Protein AF-A0A0F0GN56-F1 (afdb_monomer_lite)

Radius of gyration: 24.16 Å; chains: 1; bounding box: 67×33×78 Å

Sequence (177 aa):
MPFDPATIITSAVVGGFAGLVFATWKTGREETAKRRMLAQDRVQEAVGEMLADVIAYQAGLGGGRDHETGYFILNYQWASAVVIAARGLGPVRQHLVNIRLRYLVGELAYSVASAKPAT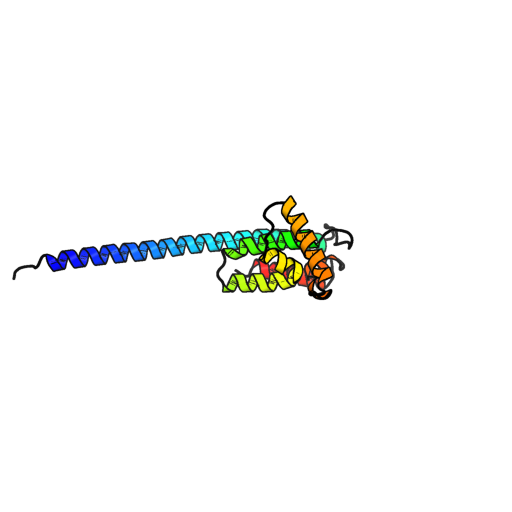SGQETMGTAIAAMFQANREGTFTPRQLTGLLDIALKDEPKSKSVKKLRRQLRRLSKSW

Structure (mmCIF, N/CA/C/O backbone):
data_AF-A0A0F0GN56-F1
#
_entry.id   AF-A0A0F0GN56-F1
#
loop_
_atom_site.group_PDB
_atom_site.id
_atom_site.type_symbol
_atom_site.label_atom_id
_atom_site.label_alt_id
_atom_site.label_comp_id
_atom_site.label_asym_id
_atom_site.label_entity_id
_atom_site.label_seq_id
_atom_site.pdbx_PDB_ins_code
_atom_site.Cartn_x
_atom_site.Cartn_y
_atom_site.Cartn_z
_atom_site.occupancy
_atom_site.B_iso_or_equiv
_atom_site.auth_seq_id
_atom_site.auth_comp_id
_atom_site.auth_asym_id
_atom_site.auth_atom_id
_atom_site.pdbx_PDB_model_num
ATOM 1 N N . MET A 1 1 ? -47.476 -6.880 56.839 1.00 48.03 1 MET A N 1
ATOM 2 C CA . MET A 1 1 ? -46.157 -6.576 56.247 1.00 48.03 1 MET A CA 1
ATOM 3 C C . MET A 1 1 ? -46.344 -5.376 55.333 1.00 48.03 1 MET A C 1
ATOM 5 O O . MET A 1 1 ? -47.093 -5.517 54.373 1.00 48.03 1 MET A O 1
ATOM 9 N N . PRO A 1 2 ? -45.816 -4.188 55.666 1.00 44.84 2 PRO A N 1
ATOM 10 C CA . PRO A 1 2 ? -45.936 -3.027 54.796 1.00 44.84 2 PRO A CA 1
ATOM 11 C C . PRO A 1 2 ? -44.902 -3.154 53.672 1.00 44.84 2 PRO A C 1
ATOM 13 O O . PRO A 1 2 ? -43.725 -3.392 53.931 1.00 44.84 2 PRO A O 1
ATOM 16 N N . PHE A 1 3 ? -45.360 -3.067 52.425 1.00 49.62 3 PHE A N 1
ATOM 17 C CA . PHE A 1 3 ? -44.490 -3.041 51.254 1.00 49.62 3 PHE A CA 1
ATOM 18 C C . PHE A 1 3 ? -43.882 -1.647 51.132 1.00 49.62 3 PHE A C 1
ATOM 20 O O . P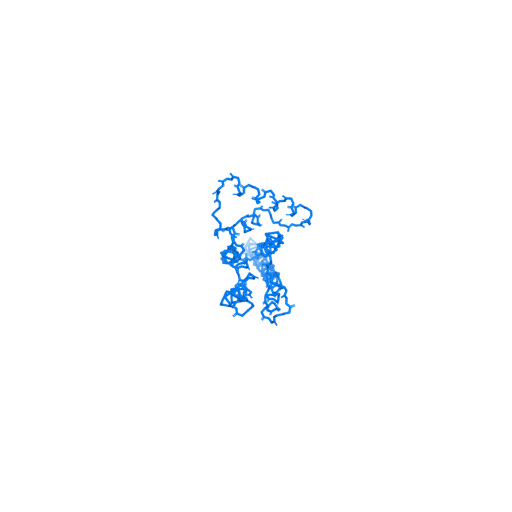HE A 1 3 ? -44.612 -0.666 51.001 1.00 49.62 3 PHE A O 1
ATOM 27 N N . ASP A 1 4 ? -42.556 -1.575 51.214 1.00 41.16 4 ASP A N 1
ATOM 28 C CA . ASP A 1 4 ? -41.792 -0.336 51.129 1.00 41.16 4 ASP A CA 1
ATOM 29 C C . ASP A 1 4 ? -41.661 0.099 49.649 1.00 41.16 4 ASP A C 1
ATOM 31 O O . ASP A 1 4 ? -41.016 -0.593 48.851 1.00 41.16 4 ASP A O 1
ATOM 35 N N . PRO A 1 5 ? -42.291 1.213 49.224 1.00 46.00 5 PRO A N 1
ATOM 36 C CA . PRO A 1 5 ? -42.273 1.672 47.833 1.00 46.00 5 PRO A CA 1
ATOM 37 C C . PRO A 1 5 ? -40.874 2.091 47.352 1.00 46.00 5 PRO A C 1
ATOM 39 O O . PRO A 1 5 ? -40.638 2.169 46.143 1.00 46.00 5 PRO A O 1
ATOM 42 N N . ALA A 1 6 ? -39.922 2.301 48.268 1.00 43.97 6 ALA A N 1
ATOM 43 C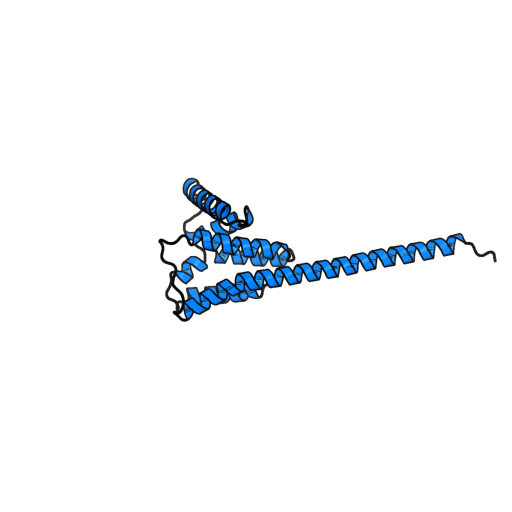 CA . ALA A 1 6 ? -38.544 2.646 47.934 1.00 43.97 6 ALA A CA 1
ATOM 44 C C . ALA A 1 6 ? -37.828 1.543 47.131 1.00 43.97 6 ALA A C 1
ATOM 46 O O . ALA A 1 6 ? -37.025 1.856 46.249 1.00 43.97 6 ALA A O 1
ATOM 47 N N . THR A 1 7 ? -38.145 0.264 47.373 1.00 45.22 7 THR A N 1
ATOM 48 C CA . THR A 1 7 ? -37.463 -0.890 46.752 1.00 45.22 7 THR A CA 1
ATOM 49 C C . THR A 1 7 ? -37.915 -1.155 45.307 1.00 45.22 7 THR A C 1
ATOM 51 O O . THR A 1 7 ? -37.155 -1.684 44.490 1.00 45.22 7 THR A O 1
ATOM 54 N N . ILE A 1 8 ? -39.140 -0.750 44.957 1.00 42.44 8 ILE A N 1
ATOM 55 C CA . ILE A 1 8 ? -39.712 -0.917 43.607 1.00 42.44 8 ILE A CA 1
ATOM 56 C C . ILE A 1 8 ? -39.165 0.156 42.651 1.00 42.44 8 ILE A C 1
ATOM 58 O O . ILE A 1 8 ? -38.883 -0.117 41.485 1.00 42.44 8 ILE A O 1
ATOM 62 N N . ILE A 1 9 ? -38.929 1.372 43.153 1.00 42.19 9 ILE A N 1
ATOM 63 C CA . ILE A 1 9 ? -38.371 2.471 42.351 1.00 42.19 9 ILE A CA 1
ATOM 64 C C . ILE A 1 9 ? -36.880 2.231 42.059 1.00 42.19 9 ILE A C 1
ATOM 66 O O . ILE A 1 9 ? -36.424 2.476 40.942 1.00 42.19 9 ILE A O 1
ATOM 70 N N . THR A 1 10 ? -36.116 1.677 43.009 1.00 41.16 10 THR A N 1
ATOM 71 C CA . THR A 1 10 ? -34.687 1.376 42.791 1.00 41.16 10 THR A CA 1
ATOM 72 C C . THR A 1 10 ? -34.471 0.284 41.741 1.00 41.16 10 THR A C 1
ATOM 74 O O . THR A 1 10 ? -33.545 0.380 40.939 1.00 41.16 10 THR A O 1
ATOM 77 N N . SER A 1 11 ? -35.335 -0.731 41.689 1.00 41.53 11 SER A N 1
ATOM 78 C CA . SER A 1 11 ? -35.204 -1.847 40.742 1.00 41.53 11 SER A CA 1
ATOM 79 C C . SER A 1 11 ? -35.581 -1.466 39.300 1.00 41.53 11 SER A C 1
ATOM 81 O O . SER A 1 11 ? -34.910 -1.900 38.361 1.00 41.53 11 SER A O 1
ATOM 83 N N . ALA A 1 12 ? -36.565 -0.581 39.100 1.00 44.34 12 ALA A N 1
ATOM 84 C CA . ALA A 1 12 ? -36.936 -0.079 37.771 1.00 44.34 12 ALA A CA 1
ATOM 85 C C . ALA A 1 12 ? -35.882 0.873 37.166 1.00 44.34 12 ALA A C 1
ATOM 87 O O . ALA A 1 12 ? -35.590 0.805 35.970 1.00 44.34 12 ALA A O 1
ATOM 88 N N . VAL A 1 13 ? -35.259 1.722 37.992 1.00 40.22 13 VAL A N 1
ATOM 89 C CA . VAL A 1 13 ? -34.209 2.654 37.545 1.00 40.22 13 VAL A CA 1
ATOM 90 C C . VAL A 1 13 ? -32.933 1.895 37.163 1.00 40.22 13 VAL A C 1
ATOM 92 O O . VAL A 1 13 ? -32.361 2.144 36.103 1.00 40.22 13 VAL A O 1
ATOM 95 N N . VAL A 1 14 ? -32.519 0.903 37.956 1.00 43.38 14 VAL A N 1
ATOM 96 C CA . VAL A 1 14 ? -31.314 0.104 37.664 1.00 43.38 14 VAL A CA 1
ATOM 97 C C . VAL A 1 14 ? -31.485 -0.744 36.392 1.00 43.38 14 VAL A C 1
ATOM 99 O O . VAL A 1 14 ? -30.553 -0.833 35.590 1.00 43.38 14 VAL A O 1
ATOM 102 N N . GLY A 1 15 ? -32.680 -1.292 36.140 1.00 39.59 15 GLY A N 1
ATOM 103 C CA . GLY A 1 15 ? -32.987 -2.024 34.904 1.00 39.59 15 GLY A CA 1
ATOM 104 C C . GLY A 1 15 ? -32.997 -1.144 33.645 1.00 39.59 15 GLY A C 1
ATOM 105 O O . GLY A 1 15 ? -32.456 -1.541 32.611 1.00 39.59 15 GLY A O 1
ATOM 106 N N . GLY A 1 16 ? -33.546 0.074 33.735 1.00 42.47 16 GLY A N 1
ATOM 107 C CA . GLY A 1 16 ? -33.588 1.035 32.625 1.00 42.47 16 GLY A CA 1
ATOM 108 C C . GLY A 1 16 ? -32.210 1.580 32.234 1.00 42.47 16 GLY A C 1
ATOM 109 O O . GLY A 1 16 ? -31.896 1.675 31.046 1.00 42.47 16 GLY A O 1
ATOM 110 N N . PHE A 1 17 ? -31.348 1.861 33.218 1.00 43.06 17 PHE A N 1
ATOM 111 C CA . PHE A 1 17 ? -29.973 2.306 32.968 1.00 43.06 17 PHE A CA 1
ATOM 112 C C . PHE A 1 17 ? -29.079 1.184 32.432 1.00 43.06 17 PHE A C 1
ATOM 114 O O . PHE A 1 17 ? -28.326 1.416 31.487 1.00 43.06 17 PHE A O 1
ATOM 121 N N . ALA A 1 18 ? -29.191 -0.043 32.952 1.00 46.19 18 ALA A N 1
ATOM 122 C CA . ALA A 1 18 ? -28.463 -1.184 32.396 1.00 46.19 18 ALA A CA 1
ATOM 123 C C . ALA A 1 18 ? -28.876 -1.453 30.937 1.00 46.19 18 ALA A C 1
ATOM 125 O O . ALA A 1 18 ? -28.012 -1.624 30.078 1.00 46.19 18 ALA A O 1
ATOM 126 N N . GLY A 1 19 ? -30.177 -1.407 30.629 1.00 41.09 19 GLY A N 1
ATOM 127 C CA . GLY A 1 19 ? -30.693 -1.557 29.266 1.00 41.09 19 GLY A CA 1
ATOM 128 C C . GLY A 1 19 ? -30.174 -0.487 28.300 1.00 41.09 19 GLY A C 1
ATOM 129 O O . GLY A 1 19 ? -29.734 -0.821 27.200 1.00 41.09 19 GLY A O 1
ATOM 130 N N . LEU A 1 20 ? -30.142 0.781 28.723 1.00 47.19 20 LEU A N 1
ATOM 131 C CA . LEU A 1 20 ? -29.585 1.888 27.937 1.00 47.19 20 LEU A CA 1
ATOM 132 C C . LEU A 1 20 ? -28.078 1.751 27.710 1.00 47.19 20 LEU A C 1
ATOM 134 O O . LEU A 1 20 ? -27.622 1.989 26.593 1.00 47.19 20 LEU A O 1
ATOM 138 N N . VAL A 1 21 ? -27.315 1.326 28.721 1.00 52.88 21 VAL A N 1
ATOM 139 C CA . VAL A 1 21 ? -25.865 1.093 28.617 1.00 52.88 21 VAL A CA 1
ATOM 140 C C . VAL A 1 21 ? -25.562 -0.090 27.696 1.00 52.88 21 VAL A C 1
ATOM 142 O O . VAL A 1 21 ? -24.702 0.018 26.826 1.00 52.88 21 VAL A O 1
ATOM 145 N N . PHE A 1 22 ? -26.293 -1.202 27.802 1.00 51.94 22 PHE A N 1
ATOM 146 C CA . PHE A 1 22 ? -26.128 -2.335 26.887 1.00 51.94 22 PHE A CA 1
ATOM 147 C C . PHE A 1 22 ? -26.560 -1.997 25.457 1.00 51.94 22 PHE A C 1
ATOM 149 O O . PHE A 1 22 ? -25.888 -2.410 24.510 1.00 51.94 22 PHE A O 1
ATOM 156 N N . ALA A 1 23 ? -27.634 -1.222 25.281 1.00 48.59 23 ALA A N 1
ATOM 157 C CA . ALA A 1 23 ? -28.084 -0.764 23.972 1.00 48.59 23 ALA A CA 1
ATOM 158 C C . ALA A 1 23 ? -27.070 0.189 23.326 1.00 48.59 23 ALA A C 1
ATOM 160 O O . ALA A 1 23 ? -26.693 -0.047 22.184 1.00 48.59 23 ALA A O 1
ATOM 161 N N . THR A 1 24 ? -26.556 1.186 24.059 1.00 52.50 24 THR A N 1
ATOM 162 C CA . THR A 1 24 ? -25.496 2.096 23.574 1.00 52.50 24 THR A CA 1
ATOM 163 C C . THR A 1 24 ? -24.171 1.382 23.326 1.00 52.50 24 THR A C 1
ATOM 165 O O . THR A 1 24 ? -23.459 1.702 22.376 1.00 52.50 24 THR A O 1
ATOM 168 N N . TRP A 1 25 ? -23.838 0.367 24.123 1.00 53.69 25 TRP A N 1
ATOM 169 C CA . TRP A 1 25 ? -22.645 -0.447 23.896 1.00 53.69 25 TRP A CA 1
ATOM 170 C C . TRP A 1 25 ? -22.782 -1.344 22.660 1.00 53.69 25 TRP A C 1
ATOM 172 O O . TRP A 1 25 ? -21.824 -1.513 21.901 1.00 53.69 25 TRP A O 1
ATOM 182 N N . LYS A 1 26 ? -23.979 -1.891 22.417 1.00 53.81 26 LYS A N 1
ATOM 183 C CA . LYS A 1 26 ? -24.278 -2.708 21.238 1.00 53.81 26 LYS A CA 1
ATOM 184 C C . LYS A 1 26 ? -24.353 -1.862 19.964 1.00 53.81 26 LYS A C 1
ATOM 186 O O . LYS A 1 26 ? -23.712 -2.231 18.983 1.00 53.81 26 LYS A O 1
ATOM 191 N N . THR A 1 27 ? -25.021 -0.708 19.984 1.00 56.91 27 THR A N 1
ATOM 192 C CA . THR A 1 27 ? -25.044 0.224 18.842 1.00 56.91 27 THR A CA 1
ATOM 193 C C . THR A 1 27 ? -23.661 0.807 18.570 1.00 56.91 27 THR A C 1
ATOM 195 O O . THR A 1 27 ? -23.231 0.833 17.420 1.00 56.91 27 THR A O 1
ATOM 198 N N . GLY A 1 28 ? -22.890 1.146 19.609 1.00 56.91 28 GLY A N 1
ATOM 199 C CA . GLY A 1 28 ? -21.495 1.567 19.466 1.00 56.91 28 GLY A CA 1
ATOM 200 C C . GLY A 1 28 ? -20.609 0.486 18.837 1.00 56.91 28 GLY A C 1
ATOM 201 O O . GLY A 1 28 ? -19.769 0.784 17.985 1.00 56.91 28 GLY A O 1
ATOM 202 N N . ARG A 1 29 ? -20.817 -0.791 19.184 1.00 59.91 29 ARG A N 1
ATOM 203 C CA . ARG A 1 29 ? -20.122 -1.927 18.551 1.00 59.91 29 ARG A CA 1
ATOM 204 C C . ARG A 1 29 ? -20.540 -2.144 17.101 1.00 59.91 29 ARG A C 1
ATOM 206 O O . ARG A 1 29 ? -19.667 -2.399 16.274 1.00 59.91 29 ARG A O 1
ATOM 213 N N . GLU A 1 30 ? -21.822 -2.018 16.781 1.00 65.06 30 GLU A N 1
ATOM 214 C CA . GLU A 1 30 ? -22.331 -2.152 15.413 1.00 65.06 30 GLU A CA 1
ATOM 215 C C . GLU A 1 30 ? -21.850 -1.014 14.508 1.00 65.06 30 GLU A C 1
ATOM 217 O O . GLU A 1 30 ? -21.394 -1.266 13.394 1.00 65.06 30 GLU A O 1
ATOM 222 N N . GLU A 1 31 ? -21.854 0.229 14.986 1.00 67.56 31 GLU A N 1
ATOM 223 C CA . GLU A 1 31 ? -21.289 1.360 14.248 1.00 67.56 31 GLU A CA 1
ATOM 224 C C . GLU A 1 31 ? -19.780 1.220 14.057 1.00 67.56 31 GLU A C 1
ATOM 22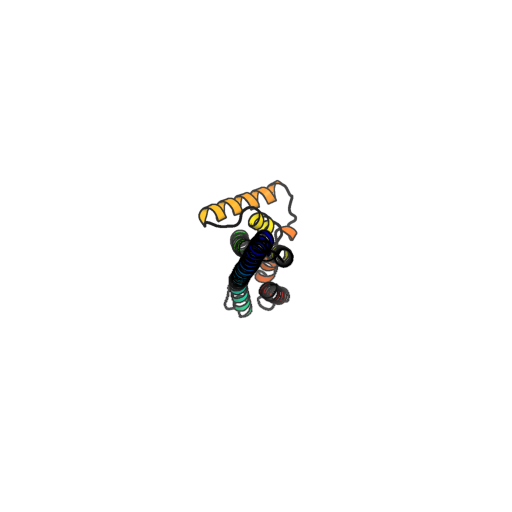6 O O . GLU A 1 31 ? -19.263 1.473 12.969 1.00 67.56 31 GLU A O 1
ATOM 231 N N . THR A 1 32 ? -19.061 0.763 15.084 1.00 67.62 32 THR A N 1
ATOM 232 C CA . THR A 1 32 ? -17.619 0.513 14.978 1.00 67.62 32 THR A CA 1
ATOM 233 C C . THR A 1 32 ? -17.326 -0.625 13.998 1.00 67.62 32 THR A C 1
ATOM 235 O O . THR A 1 32 ? -16.374 -0.537 13.226 1.00 67.62 32 THR A O 1
ATOM 238 N N . ALA A 1 33 ? -18.146 -1.680 13.979 1.00 74.94 33 ALA A N 1
ATOM 239 C CA . ALA A 1 33 ? -18.028 -2.775 13.022 1.00 74.94 33 ALA A CA 1
ATOM 240 C C . ALA A 1 33 ? -18.310 -2.307 11.586 1.00 74.94 33 ALA A C 1
ATOM 242 O O . ALA A 1 33 ? -17.518 -2.601 10.695 1.00 74.94 33 ALA A O 1
ATOM 243 N N . LYS A 1 34 ? -19.357 -1.498 11.373 1.00 76.25 34 LYS A N 1
ATOM 244 C CA . LYS A 1 34 ? -19.662 -0.886 10.068 1.00 76.25 34 LYS A CA 1
ATOM 245 C C . LYS A 1 34 ? -18.527 0.019 9.585 1.00 76.25 34 LYS A C 1
ATOM 247 O O . LYS A 1 34 ? -18.105 -0.092 8.440 1.00 76.25 34 LYS A O 1
ATOM 252 N N . ARG A 1 35 ? -17.970 0.865 10.460 1.00 74.75 35 ARG A N 1
ATOM 253 C CA . ARG A 1 35 ? -16.809 1.719 10.137 1.00 74.75 35 ARG A CA 1
ATOM 254 C C . ARG A 1 35 ? -15.574 0.896 9.780 1.00 74.75 35 ARG A C 1
ATOM 256 O O . ARG A 1 35 ? -14.860 1.260 8.851 1.00 74.75 35 ARG A O 1
ATOM 263 N N . ARG A 1 36 ? -15.343 -0.218 10.482 1.00 76.75 36 ARG A N 1
ATOM 264 C CA . ARG A 1 36 ? -14.257 -1.152 10.159 1.00 76.75 36 ARG A CA 1
ATOM 265 C C . ARG A 1 36 ? -14.472 -1.803 8.801 1.00 76.75 36 ARG A C 1
ATOM 267 O O . ARG A 1 36 ? -13.539 -1.793 8.018 1.00 76.75 36 ARG A O 1
ATOM 274 N N . MET A 1 37 ? -15.669 -2.305 8.503 1.00 79.69 37 MET A N 1
ATOM 275 C CA . MET A 1 37 ? -15.976 -2.891 7.192 1.00 79.69 37 MET A CA 1
ATOM 276 C C . MET A 1 37 ? -15.765 -1.884 6.059 1.00 79.69 37 MET A C 1
ATOM 278 O O . MET A 1 37 ? -15.030 -2.169 5.125 1.00 79.69 37 MET A O 1
ATOM 282 N N . LEU A 1 38 ? -16.284 -0.661 6.199 1.00 83.12 38 LEU A N 1
ATOM 283 C CA . LEU A 1 38 ? -16.067 0.404 5.212 1.00 83.12 38 LEU A CA 1
ATOM 284 C C . LEU A 1 38 ? -14.581 0.749 5.034 1.00 83.12 38 LEU A C 1
ATOM 286 O O . LEU A 1 38 ? -14.134 1.046 3.930 1.00 83.12 38 LEU A O 1
ATOM 290 N N . ALA A 1 39 ? -13.801 0.723 6.116 1.00 80.38 39 ALA A N 1
ATOM 291 C CA . ALA A 1 39 ? -12.359 0.921 6.044 1.00 80.38 39 ALA A CA 1
ATOM 292 C C . ALA A 1 39 ? -11.656 -0.238 5.324 1.00 80.38 39 ALA A C 1
ATOM 294 O O . ALA A 1 39 ? -10.752 0.005 4.531 1.00 80.38 39 ALA A O 1
ATOM 295 N N . GLN A 1 40 ? -12.078 -1.483 5.563 1.00 83.19 40 GLN A N 1
ATOM 296 C CA . GLN A 1 40 ? -11.566 -2.657 4.854 1.00 83.19 40 GLN A CA 1
ATOM 297 C C . GLN A 1 40 ? -11.855 -2.560 3.354 1.00 83.19 40 GLN A C 1
ATOM 299 O O . GLN A 1 40 ? -10.929 -2.720 2.561 1.00 83.19 40 GLN A O 1
ATOM 304 N N . ASP A 1 41 ? -13.085 -2.207 2.979 1.00 83.38 41 ASP A N 1
ATOM 305 C CA . ASP A 1 41 ? -13.497 -2.055 1.582 1.00 83.38 41 ASP A CA 1
ATOM 306 C C . ASP A 1 41 ? -12.681 -0.969 0.871 1.00 83.38 41 ASP A C 1
ATOM 308 O O . ASP A 1 41 ? -12.137 -1.212 -0.203 1.00 83.38 41 ASP A O 1
ATOM 312 N N . ARG A 1 42 ? -12.481 0.194 1.506 1.00 84.06 42 ARG A N 1
ATOM 313 C CA . ARG A 1 42 ? -11.667 1.282 0.934 1.00 84.06 42 ARG A CA 1
ATOM 314 C C . ARG A 1 42 ? -10.196 0.912 0.773 1.00 84.06 42 ARG A C 1
ATOM 316 O O . ARG A 1 42 ? -9.564 1.316 -0.200 1.00 84.06 42 ARG A O 1
ATOM 323 N N . VAL A 1 43 ? -9.622 0.153 1.713 1.00 83.19 43 VAL A N 1
ATOM 324 C CA . VAL A 1 43 ? -8.252 -0.354 1.537 1.00 83.19 43 VAL A CA 1
ATOM 325 C C . VAL A 1 43 ? -8.224 -1.398 0.415 1.00 83.19 43 VAL A C 1
ATOM 327 O O . VAL A 1 43 ? -7.274 -1.422 -0.365 1.00 83.19 43 VAL A O 1
ATOM 330 N N . GLN A 1 44 ? -9.246 -2.248 0.300 1.00 85.12 44 GLN A N 1
ATOM 331 C CA . GLN A 1 44 ? -9.347 -3.238 -0.771 1.00 85.12 44 GLN A CA 1
ATOM 332 C C . GLN A 1 44 ? -9.446 -2.595 -2.149 1.00 85.12 44 GLN A C 1
ATOM 334 O O . GLN A 1 44 ? -8.779 -3.065 -3.064 1.00 85.12 44 GLN A O 1
ATOM 339 N N . GLU A 1 45 ? -10.232 -1.536 -2.283 1.00 84.44 45 GLU A N 1
ATOM 340 C CA . GLU A 1 45 ? -10.378 -0.757 -3.508 1.00 84.44 45 GLU A CA 1
ATOM 341 C C . GLU A 1 45 ? -9.041 -0.114 -3.901 1.00 84.44 45 GLU A C 1
ATOM 343 O O . GLU A 1 45 ? -8.477 -0.457 -4.940 1.00 84.44 45 GLU A O 1
ATOM 348 N N . ALA A 1 46 ? -8.437 0.671 -2.999 1.00 82.81 46 ALA A N 1
ATOM 349 C CA . ALA A 1 46 ? -7.166 1.354 -3.257 1.00 82.81 46 ALA A CA 1
ATOM 350 C C . ALA A 1 46 ? -6.000 0.391 -3.566 1.00 82.81 46 ALA A C 1
ATOM 352 O O . ALA A 1 46 ? -5.120 0.681 -4.378 1.00 82.81 46 ALA A O 1
ATOM 353 N N . VAL A 1 47 ? -5.949 -0.775 -2.913 1.00 84.81 47 VAL A N 1
ATOM 354 C CA . VAL A 1 47 ? -4.926 -1.802 -3.191 1.00 84.81 47 VAL A CA 1
ATOM 355 C C . VAL A 1 47 ? -5.282 -2.622 -4.435 1.00 84.81 47 VAL A C 1
ATOM 357 O O . VAL A 1 47 ? -4.383 -3.112 -5.119 1.00 84.81 47 VAL A O 1
ATOM 360 N N . GLY A 1 48 ? -6.572 -2.793 -4.717 1.00 80.00 48 GLY A N 1
ATOM 361 C CA . GLY A 1 48 ? -7.108 -3.558 -5.837 1.00 80.00 48 GLY A CA 1
ATOM 362 C C . GLY A 1 48 ? -6.794 -2.918 -7.181 1.00 80.00 48 GLY A C 1
ATOM 363 O O . GLY A 1 48 ? -6.332 -3.626 -8.072 1.00 80.00 48 GLY A O 1
ATOM 364 N N . GLU A 1 49 ? -6.948 -1.599 -7.292 1.00 82.44 49 GLU A N 1
ATOM 365 C CA . GLU A 1 49 ? -6.567 -0.828 -8.484 1.00 82.44 49 GLU A CA 1
ATOM 366 C C . GLU A 1 49 ? -5.076 -1.008 -8.805 1.00 82.44 49 GLU A C 1
ATOM 368 O O . GLU A 1 49 ? -4.718 -1.499 -9.873 1.00 82.44 49 GLU A O 1
ATOM 373 N N . MET A 1 50 ? -4.200 -0.778 -7.821 1.00 83.50 50 MET A N 1
ATOM 374 C CA . MET A 1 50 ? -2.753 -0.980 -7.981 1.00 83.50 50 MET A CA 1
ATOM 375 C C . MET A 1 50 ? -2.394 -2.441 -8.307 1.00 83.50 50 MET A C 1
ATOM 377 O O . MET A 1 50 ? -1.448 -2.723 -9.041 1.00 83.50 50 MET A O 1
ATOM 381 N N . LEU A 1 51 ? -3.132 -3.412 -7.759 1.00 83.50 51 LEU A N 1
ATOM 382 C CA . LEU A 1 51 ? -2.942 -4.823 -8.092 1.00 83.50 51 LEU A CA 1
ATOM 383 C C . LEU A 1 51 ? -3.357 -5.126 -9.539 1.00 83.50 51 LEU A C 1
ATOM 385 O O . LEU A 1 51 ? -2.675 -5.918 -10.192 1.00 83.50 51 LEU A O 1
ATOM 389 N N . ALA A 1 52 ? -4.448 -4.532 -10.022 1.00 81.19 52 ALA A N 1
ATOM 390 C CA . ALA A 1 52 ? -4.907 -4.673 -11.399 1.00 81.19 52 ALA A CA 1
ATOM 391 C C . ALA A 1 52 ? -3.878 -4.091 -12.375 1.00 81.19 52 ALA A C 1
ATOM 393 O O . ALA A 1 52 ? -3.494 -4.787 -13.316 1.00 81.19 52 ALA A O 1
ATOM 394 N N . ASP A 1 53 ? -3.330 -2.912 -12.077 1.00 81.06 53 ASP A N 1
ATOM 395 C CA . ASP A 1 53 ? -2.268 -2.283 -12.869 1.00 81.06 53 ASP A CA 1
ATOM 396 C C . ASP A 1 53 ? -1.014 -3.160 -12.944 1.00 81.06 53 ASP A C 1
ATOM 398 O O . ASP A 1 53 ? -0.456 -3.385 -14.017 1.00 81.06 53 ASP A O 1
ATOM 402 N N . VAL A 1 54 ? -0.591 -3.747 -11.819 1.00 81.44 54 VAL A N 1
ATOM 403 C CA . VAL A 1 54 ? 0.558 -4.669 -11.789 1.00 81.44 54 VAL A CA 1
ATOM 404 C C . VAL A 1 54 ? 0.279 -5.954 -12.576 1.00 81.44 54 VAL A C 1
ATOM 406 O O . VAL A 1 54 ? 1.192 -6.518 -13.181 1.00 81.44 54 VAL A O 1
ATOM 409 N N . ILE A 1 55 ? -0.964 -6.445 -12.582 1.00 80.88 55 ILE A N 1
ATOM 410 C CA . ILE A 1 55 ? -1.360 -7.606 -13.392 1.00 80.88 55 ILE A CA 1
ATOM 411 C C . ILE A 1 55 ? -1.360 -7.246 -14.882 1.00 80.88 55 ILE A C 1
ATOM 413 O O . ILE A 1 55 ? -0.858 -8.037 -15.681 1.00 80.88 55 ILE A O 1
ATOM 417 N N . ALA A 1 56 ? -1.865 -6.068 -15.249 1.00 79.81 56 ALA A N 1
ATOM 418 C CA . ALA A 1 56 ? -1.832 -5.563 -16.617 1.00 79.81 56 ALA A CA 1
ATOM 419 C C . ALA A 1 56 ? -0.386 -5.379 -17.103 1.00 79.81 56 ALA A C 1
ATOM 421 O O . ALA A 1 56 ? -0.038 -5.859 -18.182 1.00 79.81 56 ALA A O 1
ATOM 422 N N . TYR A 1 57 ? 0.485 -4.803 -16.267 1.00 80.19 57 TYR A N 1
ATOM 423 C CA . TYR A 1 57 ? 1.922 -4.715 -16.530 1.00 80.19 57 TYR A CA 1
ATOM 424 C C . TYR A 1 57 ? 2.536 -6.101 -16.748 1.00 80.19 57 TYR A C 1
ATOM 426 O O . TYR A 1 57 ? 3.198 -6.337 -17.754 1.00 80.19 57 TYR A O 1
ATOM 434 N N . GLN A 1 58 ? 2.244 -7.066 -15.867 1.00 79.88 58 GLN A N 1
ATOM 435 C CA . GLN A 1 58 ? 2.726 -8.445 -15.996 1.00 79.88 58 GLN A CA 1
ATOM 436 C C . GLN A 1 58 ? 2.254 -9.127 -17.298 1.00 79.88 58 GLN A C 1
ATOM 438 O O . GLN A 1 58 ? 2.967 -9.976 -17.839 1.00 79.88 58 GLN A O 1
ATOM 443 N N . ALA A 1 59 ? 1.064 -8.778 -17.788 1.00 79.62 59 ALA A N 1
ATOM 444 C CA . ALA A 1 59 ? 0.508 -9.270 -19.046 1.00 79.62 59 ALA A CA 1
ATOM 445 C C . ALA A 1 59 ? 1.079 -8.560 -20.291 1.00 79.62 59 ALA A C 1
ATOM 447 O O . ALA A 1 59 ? 0.767 -8.971 -21.405 1.00 79.62 59 ALA A O 1
ATOM 448 N N . GLY A 1 60 ? 1.916 -7.530 -20.116 1.00 78.31 60 GLY A N 1
ATOM 449 C CA . GLY A 1 60 ? 2.442 -6.701 -21.206 1.00 78.31 60 GLY A CA 1
ATOM 450 C C . GLY A 1 60 ? 1.436 -5.682 -21.749 1.00 78.31 60 GLY A C 1
ATOM 451 O O . GLY A 1 60 ? 1.649 -5.142 -22.827 1.00 78.31 60 GLY A O 1
ATOM 452 N N . LEU A 1 61 ? 0.339 -5.439 -21.024 1.00 75.94 61 LEU A N 1
ATOM 453 C CA . LEU A 1 61 ? -0.727 -4.500 -21.395 1.00 75.94 61 LEU A CA 1
ATOM 454 C C . LEU A 1 61 ? -0.541 -3.109 -20.765 1.00 75.94 61 LEU A C 1
ATOM 456 O O . LEU A 1 61 ? -1.268 -2.184 -21.110 1.00 75.94 61 LEU A O 1
ATOM 460 N N . GLY A 1 62 ? 0.399 -2.966 -19.827 1.00 67.00 62 GLY A N 1
ATOM 461 C CA . GLY A 1 62 ? 0.725 -1.710 -19.149 1.00 67.00 62 GLY A CA 1
ATOM 462 C C . GLY A 1 62 ? 2.167 -1.275 -19.406 1.00 67.00 62 GLY A C 1
ATOM 463 O O . GLY A 1 62 ? 3.035 -2.113 -19.654 1.00 67.00 62 GLY A O 1
ATOM 464 N N . GLY A 1 63 ? 2.425 0.031 -19.324 1.00 65.00 63 GLY A N 1
ATOM 465 C CA . GLY A 1 63 ? 3.775 0.593 -19.410 1.00 65.00 63 GLY A CA 1
ATOM 466 C C . GLY A 1 63 ? 4.590 0.337 -18.138 1.00 65.00 63 GLY A C 1
ATOM 467 O O . GLY A 1 63 ? 4.047 0.348 -17.032 1.00 65.00 63 GLY A O 1
ATOM 468 N N . GLY A 1 64 ? 5.893 0.096 -18.301 1.00 63.19 64 GLY A N 1
ATOM 469 C CA . GLY A 1 64 ? 6.844 0.048 -17.186 1.00 63.19 64 GLY A CA 1
ATOM 470 C C . GLY A 1 64 ? 7.095 1.426 -16.583 1.00 63.19 64 GLY A C 1
ATOM 471 O O . GLY A 1 64 ? 6.570 2.437 -17.052 1.00 63.19 64 GLY A O 1
ATOM 472 N N . ARG A 1 65 ? 7.895 1.469 -15.514 1.00 66.88 65 ARG A N 1
ATOM 473 C CA . ARG A 1 65 ? 8.302 2.727 -14.886 1.00 66.88 65 ARG A CA 1
ATOM 474 C C . ARG A 1 65 ? 9.626 3.243 -15.463 1.00 66.88 65 ARG A C 1
ATOM 476 O O . ARG A 1 65 ? 10.680 2.790 -15.025 1.00 66.88 65 ARG A O 1
ATOM 483 N N . ASP A 1 66 ? 9.584 4.228 -16.362 1.00 55.62 66 ASP A N 1
ATOM 484 C CA . ASP A 1 66 ? 10.784 4.906 -16.888 1.00 55.62 66 ASP A CA 1
ATOM 485 C C . ASP A 1 66 ? 11.245 6.054 -15.980 1.00 55.62 66 ASP A C 1
ATOM 487 O O . ASP A 1 66 ? 10.455 6.908 -15.585 1.00 55.62 66 ASP A O 1
ATOM 491 N N . HIS A 1 67 ? 12.545 6.095 -15.661 1.00 45.97 67 HIS A N 1
ATOM 492 C CA . HIS A 1 67 ? 13.170 6.961 -14.640 1.00 45.97 67 HIS A CA 1
ATOM 493 C C . HIS A 1 67 ? 12.783 8.455 -14.674 1.00 45.97 67 HIS A C 1
ATOM 495 O O . HIS A 1 67 ? 12.936 9.126 -13.656 1.00 45.97 67 HIS A O 1
ATOM 501 N N . GLU A 1 68 ? 12.296 8.970 -15.802 1.00 46.16 68 GLU A N 1
ATOM 502 C CA . GLU A 1 68 ? 11.975 10.385 -16.009 1.00 46.16 68 GLU A CA 1
ATOM 503 C C . GLU A 1 68 ? 10.600 10.817 -15.473 1.00 46.16 68 GLU A C 1
ATOM 505 O O . GLU A 1 68 ? 10.360 12.009 -15.288 1.00 46.16 68 GLU A O 1
ATOM 510 N N . THR A 1 69 ? 9.695 9.882 -15.169 1.00 51.16 69 THR A N 1
ATOM 511 C CA . THR A 1 69 ? 8.322 10.235 -14.767 1.00 51.16 69 THR A CA 1
ATOM 512 C C . THR A 1 69 ? 8.184 10.247 -13.242 1.00 51.16 69 THR A C 1
ATOM 514 O O . THR A 1 69 ? 8.708 9.371 -12.560 1.00 51.16 69 THR A O 1
ATOM 517 N N . GLY A 1 70 ? 7.478 11.239 -12.684 1.00 59.56 70 GLY A N 1
ATOM 518 C CA . GLY A 1 70 ? 7.331 11.512 -11.244 1.00 59.56 70 GLY A CA 1
ATOM 519 C C . GLY A 1 70 ? 6.627 10.429 -10.406 1.00 59.56 70 GLY A C 1
ATOM 520 O O . GLY A 1 70 ? 5.629 10.706 -9.741 1.00 59.56 70 GLY A O 1
ATOM 521 N N . TYR A 1 71 ? 7.157 9.204 -10.370 1.00 73.56 71 TYR A N 1
ATOM 522 C CA . TYR A 1 71 ? 6.588 8.066 -9.642 1.00 73.56 71 TYR A CA 1
ATOM 523 C C . TYR A 1 71 ? 6.529 8.268 -8.142 1.00 73.56 71 TYR A C 1
ATOM 525 O O . TYR A 1 71 ? 5.663 7.681 -7.504 1.00 73.56 71 TYR A O 1
ATOM 533 N N . PHE A 1 72 ? 7.380 9.128 -7.582 1.00 75.19 72 PHE A N 1
ATOM 534 C CA . PHE A 1 72 ? 7.259 9.524 -6.185 1.00 75.19 72 PHE A CA 1
ATOM 535 C C . PHE A 1 72 ? 5.877 10.116 -5.886 1.00 75.19 72 PHE A C 1
ATOM 537 O O . PHE A 1 72 ? 5.278 9.765 -4.876 1.00 75.19 72 PHE A O 1
ATOM 544 N N . ILE A 1 73 ? 5.342 10.960 -6.777 1.00 79.25 73 ILE A N 1
ATOM 545 C CA . ILE A 1 73 ? 4.033 11.603 -6.594 1.00 79.25 73 ILE A CA 1
ATOM 546 C C . ILE A 1 73 ? 2.922 10.549 -6.630 1.00 79.25 73 ILE A C 1
ATOM 548 O O . ILE A 1 73 ? 2.068 10.539 -5.749 1.00 79.25 73 ILE A O 1
ATOM 552 N N . LEU A 1 74 ? 2.977 9.619 -7.589 1.00 80.12 74 LEU A N 1
ATOM 553 C CA . LEU A 1 74 ? 2.014 8.516 -7.703 1.00 80.12 74 LEU A CA 1
ATOM 554 C C . LEU A 1 74 ? 2.067 7.587 -6.480 1.00 80.12 74 LEU A C 1
ATOM 556 O O . LEU A 1 74 ? 1.043 7.224 -5.907 1.00 80.12 74 LEU A O 1
ATOM 560 N N . ASN A 1 75 ? 3.276 7.247 -6.041 1.00 84.19 75 ASN A N 1
ATOM 561 C CA . ASN A 1 75 ? 3.542 6.447 -4.851 1.00 84.19 75 ASN A CA 1
ATOM 562 C C . ASN A 1 75 ? 3.025 7.134 -3.574 1.00 84.19 75 ASN A C 1
ATOM 564 O O . ASN A 1 75 ? 2.400 6.484 -2.738 1.00 84.19 75 ASN A O 1
ATOM 568 N N . TYR A 1 76 ? 3.241 8.443 -3.440 1.00 83.50 76 TYR A N 1
ATOM 569 C CA . TYR A 1 76 ? 2.751 9.270 -2.337 1.00 83.50 76 TYR A CA 1
ATOM 570 C C . TYR A 1 76 ? 1.220 9.381 -2.322 1.00 83.50 76 TYR A C 1
ATOM 572 O O . TYR A 1 76 ? 0.607 9.211 -1.265 1.00 83.50 76 TYR A O 1
ATOM 580 N N . GLN A 1 77 ? 0.590 9.615 -3.475 1.00 84.25 77 GLN A N 1
ATOM 581 C CA . GLN A 1 77 ? -0.869 9.667 -3.615 1.00 84.25 77 GLN A CA 1
ATOM 582 C C . GLN A 1 77 ? -1.508 8.332 -3.237 1.00 84.25 77 GLN A C 1
ATOM 584 O O . GLN A 1 77 ? -2.402 8.284 -2.390 1.00 84.25 77 GLN A O 1
ATOM 589 N N . TRP A 1 78 ? -0.993 7.238 -3.799 1.00 86.75 78 TRP A N 1
ATOM 590 C CA . TRP A 1 78 ? -1.470 5.897 -3.488 1.00 86.75 78 TRP A CA 1
ATOM 591 C C . TRP A 1 78 ? -1.280 5.554 -2.005 1.00 86.75 78 TRP A C 1
ATOM 593 O O . TRP A 1 78 ? -2.213 5.101 -1.339 1.00 86.75 78 TRP A O 1
ATOM 603 N N . ALA A 1 79 ? -0.099 5.838 -1.444 1.00 87.62 79 ALA A N 1
ATOM 604 C CA . ALA A 1 79 ? 0.162 5.635 -0.022 1.00 87.62 79 ALA A CA 1
ATOM 605 C C . ALA A 1 79 ? -0.785 6.457 0.858 1.00 87.62 79 ALA A C 1
ATOM 607 O O . ALA A 1 79 ? -1.283 5.947 1.859 1.00 87.62 79 ALA A O 1
ATOM 608 N N . SER A 1 80 ? -1.077 7.700 0.475 1.00 87.12 80 SER A N 1
ATOM 609 C CA . SER A 1 80 ? -2.008 8.569 1.196 1.00 87.12 80 SER A CA 1
ATOM 610 C C . SER A 1 80 ? -3.420 7.990 1.218 1.00 87.12 80 SER A C 1
ATOM 612 O O . SER A 1 80 ? -4.026 7.931 2.288 1.00 87.12 80 SER A O 1
ATOM 614 N N . ALA A 1 81 ? -3.916 7.492 0.081 1.00 86.62 81 ALA A N 1
ATOM 615 C CA . ALA A 1 81 ? -5.221 6.839 -0.000 1.00 86.62 81 ALA A CA 1
ATOM 616 C C . ALA A 1 81 ? -5.302 5.623 0.940 1.00 86.62 81 ALA A C 1
ATOM 618 O O . ALA A 1 81 ? -6.240 5.502 1.733 1.00 86.62 81 ALA A O 1
ATOM 619 N N . VAL A 1 82 ? -4.270 4.771 0.932 1.00 86.69 82 VAL A N 1
ATOM 620 C CA . VAL A 1 82 ? -4.197 3.593 1.810 1.00 86.69 82 VAL A CA 1
ATOM 621 C C . VAL A 1 82 ? -4.100 3.992 3.287 1.00 86.69 82 VAL A C 1
ATOM 623 O O . VAL A 1 82 ? -4.782 3.395 4.119 1.00 86.69 82 VAL A O 1
ATOM 626 N N . VAL A 1 83 ? -3.306 5.011 3.636 1.00 87.81 83 VAL A N 1
ATOM 627 C CA . VAL A 1 83 ? -3.185 5.514 5.017 1.00 87.81 83 VAL A CA 1
ATOM 628 C C . VAL A 1 83 ? -4.514 6.075 5.516 1.00 87.81 83 VAL A C 1
ATOM 630 O O . VAL A 1 83 ? -4.917 5.763 6.637 1.00 87.81 83 VAL A O 1
ATOM 633 N N . ILE A 1 84 ? -5.210 6.880 4.706 1.00 86.88 84 ILE A N 1
ATOM 634 C CA . ILE A 1 84 ? -6.518 7.449 5.060 1.00 86.88 84 ILE A CA 1
ATOM 635 C C . ILE A 1 84 ? -7.532 6.325 5.285 1.00 86.88 84 ILE A C 1
ATOM 637 O O . ILE A 1 84 ? -8.217 6.322 6.309 1.00 86.88 84 ILE A O 1
ATOM 641 N N . ALA A 1 85 ? -7.592 5.348 4.378 1.00 85.00 85 ALA A N 1
ATOM 642 C CA . ALA A 1 85 ? -8.491 4.207 4.500 1.00 85.00 85 ALA A CA 1
ATOM 643 C C . ALA A 1 85 ? -8.169 3.350 5.742 1.00 85.00 85 ALA A C 1
ATOM 645 O O . ALA A 1 85 ? -9.070 2.960 6.485 1.00 85.00 85 ALA A O 1
ATOM 646 N N . ALA A 1 86 ? -6.885 3.143 6.047 1.00 85.00 86 ALA A N 1
ATOM 647 C CA . ALA A 1 86 ? -6.441 2.343 7.185 1.00 85.00 86 ALA A CA 1
ATOM 648 C C . ALA A 1 86 ? -6.760 2.958 8.561 1.00 85.00 86 ALA A C 1
ATOM 650 O O . ALA A 1 86 ? -6.760 2.229 9.553 1.00 85.00 86 ALA A O 1
ATOM 651 N N . ARG A 1 87 ? -7.066 4.264 8.656 1.00 84.62 87 ARG A N 1
ATOM 652 C CA . ARG A 1 87 ? -7.444 4.925 9.927 1.00 84.62 87 ARG A CA 1
ATOM 653 C C . ARG A 1 87 ? -8.719 4.358 10.553 1.00 84.62 87 ARG A C 1
ATOM 655 O O . ARG A 1 87 ? -8.889 4.461 11.762 1.00 84.62 87 ARG A O 1
ATOM 662 N N . GLY A 1 88 ? -9.611 3.775 9.752 1.00 79.31 88 GLY A N 1
ATOM 663 C CA . GLY A 1 88 ? -10.823 3.124 10.261 1.00 79.31 88 GLY A CA 1
ATOM 664 C C . GLY A 1 88 ? -10.612 1.678 10.729 1.00 79.31 88 GLY A C 1
ATOM 665 O O . GLY A 1 88 ? -11.543 1.059 11.248 1.00 79.31 88 GLY A O 1
ATOM 666 N N . LEU A 1 89 ? -9.406 1.124 10.559 1.00 82.81 89 LEU A N 1
ATOM 667 C CA . LEU A 1 89 ? -9.056 -0.217 11.022 1.00 82.81 89 LEU A CA 1
ATOM 668 C C . LEU A 1 89 ? -8.665 -0.211 12.509 1.00 82.81 89 LEU A C 1
ATOM 670 O O . LEU A 1 89 ? -8.302 0.810 13.085 1.00 82.81 89 LEU A O 1
ATOM 674 N N . GLY A 1 90 ? -8.703 -1.385 13.147 1.00 83.06 90 GLY A N 1
ATOM 675 C CA . GLY A 1 90 ? -8.145 -1.547 14.495 1.00 83.06 90 GLY A CA 1
ATOM 676 C C . GLY A 1 90 ? -6.614 -1.367 14.520 1.00 83.06 90 GLY A C 1
ATOM 677 O O . GLY A 1 90 ? -5.959 -1.618 13.505 1.00 83.06 90 GLY A O 1
ATOM 678 N N . PRO A 1 91 ? -6.014 -1.030 15.678 1.00 84.69 91 PRO A N 1
ATOM 679 C CA . PRO A 1 91 ? -4.604 -0.625 15.786 1.00 84.69 91 PRO A CA 1
ATOM 680 C C . PRO A 1 91 ? -3.620 -1.686 15.275 1.00 84.69 91 PRO A C 1
ATOM 682 O O . PRO A 1 91 ? -2.650 -1.370 14.592 1.00 84.69 91 PRO A O 1
ATOM 685 N N . VAL A 1 92 ? -3.903 -2.967 15.530 1.00 86.25 92 VAL A N 1
ATOM 686 C CA . VAL A 1 92 ? -3.078 -4.087 15.044 1.00 86.25 92 VAL A CA 1
ATOM 687 C C . VAL A 1 92 ? -3.086 -4.161 13.516 1.00 86.25 92 VAL A C 1
ATOM 689 O O . VAL A 1 92 ? -2.045 -4.341 12.886 1.00 86.25 92 VAL A O 1
ATOM 692 N N . ARG A 1 93 ? -4.262 -4.014 12.897 1.00 84.12 93 ARG A N 1
ATOM 693 C CA . ARG A 1 93 ? -4.410 -4.080 11.437 1.00 84.12 93 ARG A CA 1
ATOM 694 C C . ARG A 1 93 ? -3.791 -2.866 10.767 1.00 84.12 93 ARG A C 1
ATOM 696 O O . ARG A 1 93 ? -3.048 -3.030 9.805 1.00 84.12 93 ARG A O 1
ATOM 703 N N . GLN A 1 94 ? -4.017 -1.684 11.330 1.00 87.06 94 GLN A N 1
ATOM 704 C CA . GLN A 1 94 ? -3.387 -0.450 10.883 1.00 87.06 94 GLN A CA 1
ATOM 705 C C . GLN A 1 94 ? -1.855 -0.561 10.923 1.00 87.06 94 GLN A C 1
ATOM 707 O O . GLN A 1 94 ? -1.191 -0.235 9.944 1.00 87.06 94 GLN A O 1
ATOM 712 N N . HIS A 1 95 ? -1.285 -1.107 12.001 1.00 88.50 95 HIS A N 1
ATOM 713 C CA . HIS A 1 95 ? 0.158 -1.327 12.107 1.00 88.50 95 HIS A CA 1
ATOM 714 C C . HIS A 1 95 ? 0.697 -2.276 11.021 1.00 88.50 95 HIS A C 1
ATOM 716 O O . HIS A 1 95 ? 1.714 -1.986 10.389 1.00 88.50 95 HIS A O 1
ATOM 722 N N . LEU A 1 96 ? -0.005 -3.381 10.744 1.00 88.44 96 LEU A N 1
ATOM 723 C CA . LEU A 1 96 ? 0.375 -4.318 9.679 1.00 88.44 96 LEU A CA 1
ATOM 724 C C . LEU A 1 96 ? 0.294 -3.690 8.281 1.00 88.44 96 LEU A C 1
ATOM 726 O O . LEU A 1 96 ? 1.173 -3.943 7.453 1.00 88.44 96 LEU A O 1
ATOM 730 N N . VAL A 1 97 ? -0.741 -2.886 8.018 1.00 88.19 97 VAL A N 1
ATOM 731 C CA . VAL A 1 97 ? -0.871 -2.121 6.770 1.00 88.19 97 VAL A CA 1
ATOM 732 C C . VAL A 1 97 ? 0.299 -1.153 6.635 1.00 88.19 97 VAL A C 1
ATOM 734 O O . VAL A 1 97 ? 0.972 -1.172 5.610 1.00 88.19 97 VAL A O 1
ATOM 737 N N . ASN A 1 98 ? 0.616 -0.401 7.687 1.00 89.81 98 ASN A N 1
ATOM 738 C CA . ASN A 1 98 ? 1.706 0.573 7.699 1.00 89.81 98 ASN A CA 1
ATOM 739 C C . ASN A 1 98 ? 3.076 -0.059 7.424 1.00 89.81 98 ASN A C 1
ATOM 741 O O . ASN A 1 98 ? 3.811 0.428 6.567 1.00 89.81 98 ASN A O 1
ATOM 745 N N . ILE A 1 99 ? 3.409 -1.179 8.082 1.00 89.12 99 ILE A N 1
ATOM 746 C CA . ILE A 1 99 ? 4.667 -1.906 7.829 1.00 89.12 99 ILE A CA 1
ATOM 747 C C . ILE A 1 99 ? 4.777 -2.305 6.354 1.00 89.12 99 ILE A C 1
ATOM 749 O O . ILE A 1 99 ? 5.826 -2.150 5.727 1.00 89.12 99 ILE A O 1
ATOM 753 N N . ARG A 1 100 ? 3.694 -2.840 5.787 1.00 88.94 100 ARG A N 1
ATOM 754 C CA . ARG A 1 100 ? 3.687 -3.316 4.400 1.00 88.94 100 ARG A CA 1
ATOM 755 C C . ARG A 1 100 ? 3.711 -2.171 3.403 1.00 88.94 100 ARG A C 1
ATOM 757 O O . ARG A 1 100 ? 4.399 -2.280 2.395 1.00 88.94 100 ARG A O 1
ATOM 764 N N . LEU A 1 101 ? 2.996 -1.091 3.688 1.00 89.25 101 LEU A N 1
ATOM 765 C CA . LEU A 1 101 ? 2.962 0.093 2.845 1.00 89.25 101 LEU A CA 1
ATOM 766 C C . LEU A 1 101 ? 4.346 0.741 2.771 1.00 89.25 101 LEU A C 1
ATOM 768 O O . LEU A 1 101 ? 4.850 0.983 1.680 1.00 89.25 101 LEU A O 1
ATOM 772 N N . ARG A 1 102 ? 5.016 0.883 3.919 1.00 89.94 102 ARG A N 1
ATOM 773 C CA . ARG A 1 102 ? 6.408 1.337 4.015 1.00 89.94 102 ARG A CA 1
ATOM 774 C C . ARG A 1 102 ? 7.359 0.477 3.175 1.00 89.94 102 ARG A C 1
ATOM 776 O O . ARG A 1 102 ? 8.210 1.005 2.470 1.00 89.94 102 ARG A O 1
ATOM 783 N N . TYR A 1 103 ? 7.176 -0.844 3.177 1.00 88.38 103 TYR A N 1
ATOM 784 C CA . TYR A 1 103 ? 7.962 -1.752 2.332 1.00 88.38 103 TYR A CA 1
ATOM 785 C C . TYR A 1 103 ? 7.664 -1.616 0.824 1.00 88.38 103 TYR A C 1
ATOM 787 O O . TYR A 1 103 ? 8.558 -1.775 -0.008 1.00 88.38 103 TYR A O 1
ATOM 795 N N . LEU A 1 104 ? 6.410 -1.350 0.453 1.00 87.81 104 LEU A N 1
ATOM 796 C CA . LEU A 1 104 ? 5.983 -1.258 -0.946 1.00 87.81 104 LEU A CA 1
ATOM 797 C C . LEU A 1 104 ? 6.402 0.053 -1.609 1.00 87.81 104 LEU A C 1
ATOM 799 O O . LEU A 1 104 ? 6.854 0.032 -2.751 1.00 87.81 104 LEU A O 1
ATOM 803 N N . VAL A 1 105 ? 6.248 1.163 -0.896 1.00 86.94 105 VAL A N 1
ATOM 804 C CA . VAL A 1 105 ? 6.386 2.520 -1.442 1.00 86.94 105 VAL A CA 1
ATOM 805 C C . VAL A 1 105 ? 7.752 3.132 -1.115 1.00 86.94 105 VAL A C 1
ATOM 807 O O . VAL A 1 105 ? 8.205 4.037 -1.803 1.00 86.94 105 VAL A O 1
ATOM 810 N N . GLY A 1 106 ? 8.442 2.601 -0.105 1.00 85.81 106 GLY A N 1
ATOM 811 C CA . GLY A 1 106 ? 9.669 3.185 0.425 1.00 85.81 106 GLY A CA 1
ATOM 812 C C . GLY A 1 106 ? 9.395 4.076 1.634 1.00 85.81 106 GLY A C 1
ATOM 813 O O . GLY A 1 106 ? 8.252 4.415 1.953 1.00 85.81 106 GLY A O 1
ATOM 814 N N . GLU A 1 107 ? 10.470 4.442 2.329 1.00 86.19 107 GLU A N 1
ATOM 815 C CA . GLU A 1 107 ? 10.412 5.181 3.588 1.00 86.19 107 GLU A CA 1
ATOM 816 C C . GLU A 1 107 ? 9.852 6.584 3.400 1.00 86.19 107 GLU A C 1
ATOM 818 O O . GLU A 1 107 ? 8.947 6.993 4.121 1.00 86.19 107 GLU A O 1
ATOM 823 N N . LEU A 1 108 ? 10.402 7.312 2.426 1.00 83.38 108 LEU A N 1
ATOM 824 C CA . LEU A 1 108 ? 10.108 8.725 2.232 1.00 83.38 108 LEU A CA 1
ATOM 825 C C . LEU A 1 108 ? 8.650 8.930 1.820 1.00 83.38 108 LEU A C 1
ATOM 827 O O . LEU A 1 108 ? 7.930 9.720 2.416 1.00 83.38 108 LEU A O 1
ATOM 831 N N . ALA A 1 109 ? 8.186 8.193 0.814 1.00 84.56 109 ALA A N 1
ATOM 832 C CA . ALA A 1 109 ? 6.814 8.328 0.346 1.00 84.56 109 ALA A CA 1
ATOM 833 C C . ALA A 1 109 ? 5.801 7.933 1.436 1.00 84.56 109 ALA A C 1
ATOM 835 O O . ALA A 1 109 ? 4.771 8.590 1.583 1.00 84.56 109 ALA A O 1
ATOM 836 N N . TYR A 1 110 ? 6.114 6.914 2.248 1.00 88.12 110 TYR A N 1
ATOM 837 C CA . TYR A 1 110 ? 5.293 6.547 3.401 1.00 88.12 110 TYR A CA 1
ATOM 838 C C . TYR A 1 110 ? 5.306 7.621 4.497 1.00 88.12 110 TYR A C 1
ATOM 840 O O . TYR A 1 110 ? 4.241 7.983 4.997 1.00 88.12 110 TYR A O 1
ATOM 848 N N . SER A 1 111 ? 6.475 8.142 4.881 1.00 85.31 111 SER A N 1
ATOM 849 C CA . SER A 1 111 ? 6.583 9.140 5.951 1.00 85.31 111 SER A CA 1
ATOM 850 C C . SER A 1 111 ? 5.821 10.412 5.585 1.00 85.31 111 SER A C 1
ATOM 852 O O . SER A 1 111 ? 5.012 10.893 6.382 1.00 85.31 111 SER A O 1
ATOM 854 N N . VAL A 1 112 ? 5.956 10.871 4.341 1.00 85.06 112 VAL A N 1
ATOM 855 C CA . VAL A 1 112 ? 5.230 12.030 3.811 1.00 85.06 112 VAL A CA 1
ATOM 856 C C . VAL A 1 112 ? 3.726 11.758 3.758 1.00 85.06 112 VAL A C 1
ATOM 858 O O . VAL A 1 112 ? 2.960 12.569 4.273 1.00 85.06 112 VAL A O 1
ATOM 861 N N . ALA A 1 113 ? 3.289 10.601 3.244 1.00 85.56 113 ALA A N 1
ATOM 862 C CA . ALA A 1 113 ? 1.874 10.202 3.232 1.00 85.56 113 ALA A CA 1
ATOM 863 C C . ALA A 1 113 ? 1.264 10.103 4.636 1.00 85.56 113 ALA A C 1
ATOM 865 O O . ALA A 1 113 ? 0.103 10.452 4.843 1.00 85.56 113 ALA A O 1
ATOM 866 N N . SER A 1 114 ? 2.043 9.642 5.615 1.00 84.81 114 SER A N 1
ATOM 867 C CA . SER A 1 114 ? 1.591 9.526 7.001 1.00 84.81 114 SER A CA 1
ATOM 868 C C . SER A 1 114 ? 1.449 10.888 7.689 1.00 84.81 114 SER A C 1
ATOM 870 O O . SER A 1 114 ? 0.490 11.092 8.435 1.00 84.81 114 SER A O 1
ATOM 872 N N . ALA A 1 115 ? 2.363 11.823 7.405 1.00 84.06 115 ALA A N 1
ATOM 873 C CA . ALA A 1 115 ? 2.399 13.151 8.010 1.00 84.06 115 ALA A CA 1
ATOM 874 C C . ALA A 1 115 ? 1.422 14.129 7.344 1.00 84.06 115 ALA A C 1
ATOM 876 O O . ALA A 1 115 ? 0.720 14.875 8.025 1.00 84.06 115 ALA A O 1
ATOM 877 N N . LYS A 1 116 ? 1.365 14.119 6.011 1.00 83.38 116 LYS A N 1
ATOM 878 C CA . LYS A 1 116 ? 0.492 14.964 5.194 1.00 83.38 116 LYS A CA 1
ATOM 879 C C . LYS A 1 116 ? -0.132 14.114 4.088 1.00 83.38 116 LYS A C 1
ATOM 881 O O . LYS A 1 116 ? 0.424 14.054 2.996 1.00 83.38 116 LYS A O 1
ATOM 886 N N . PRO A 1 117 ? -1.262 13.440 4.347 1.00 82.62 117 PRO A N 1
ATOM 887 C CA . PRO A 1 117 ? -1.952 12.671 3.320 1.00 82.62 117 PRO A CA 1
ATOM 888 C C . PRO A 1 117 ? -2.441 13.578 2.186 1.00 82.62 117 PRO A C 1
ATOM 890 O O . PRO A 1 117 ? -2.991 14.646 2.447 1.00 82.62 117 PRO A O 1
ATOM 893 N N . ALA A 1 118 ? -2.286 13.132 0.944 1.00 79.38 118 ALA A N 1
ATOM 894 C CA . ALA A 1 118 ? -2.839 13.790 -0.231 1.00 79.38 118 ALA A CA 1
ATOM 895 C C . ALA A 1 118 ? -4.378 13.830 -0.170 1.00 79.38 118 ALA A C 1
ATOM 897 O O . ALA A 1 118 ? -5.031 12.786 -0.201 1.00 79.38 118 ALA A O 1
ATOM 898 N N . THR A 1 119 ? -4.956 15.030 -0.086 1.00 69.00 119 THR A N 1
ATOM 899 C CA . THR A 1 119 ? -6.415 15.260 -0.096 1.00 69.00 119 THR A CA 1
ATOM 900 C C . THR A 1 119 ? -6.883 16.138 -1.262 1.00 69.00 119 THR A C 1
ATOM 902 O O . THR A 1 119 ? -8.067 16.114 -1.584 1.00 69.00 119 THR A O 1
ATOM 905 N N . SER A 1 120 ? -5.982 16.888 -1.918 1.00 61.44 120 SER A N 1
ATOM 906 C CA . SER A 1 120 ? -6.290 17.788 -3.045 1.00 61.44 120 SER A CA 1
ATOM 907 C C . SER A 1 120 ? -5.134 17.853 -4.067 1.00 61.44 120 SER A C 1
ATOM 909 O O . SER A 1 120 ? -3.960 17.847 -3.695 1.00 61.44 120 SER A O 1
ATOM 911 N N . GLY A 1 121 ? -5.432 17.899 -5.372 1.00 58.66 121 GLY A N 1
ATOM 912 C CA . GLY A 1 121 ? -4.440 17.674 -6.442 1.00 58.66 121 GLY A CA 1
ATOM 913 C C . GLY A 1 121 ? -3.260 18.662 -6.505 1.00 58.66 121 GLY A C 1
ATOM 914 O O . GLY A 1 121 ? -2.130 18.233 -6.734 1.00 58.66 121 GLY A O 1
ATOM 915 N N . GLN A 1 122 ? -3.478 19.961 -6.263 1.00 57.84 122 GLN A N 1
ATOM 916 C CA . GLN A 1 122 ? -2.411 20.977 -6.344 1.00 57.84 122 GLN A CA 1
ATOM 917 C C . GLN A 1 122 ? -1.504 21.005 -5.102 1.00 57.84 122 GLN A C 1
ATOM 919 O O . GLN A 1 122 ? -0.282 21.086 -5.235 1.00 57.84 122 GLN A O 1
ATOM 924 N N . GLU A 1 123 ? -2.059 20.859 -3.895 1.00 64.62 123 GLU A N 1
ATOM 925 C CA . GLU A 1 123 ? -1.266 20.808 -2.653 1.00 64.62 123 GLU A CA 1
ATOM 926 C C . GLU A 1 123 ? -0.407 19.536 -2.579 1.00 64.62 123 GLU A C 1
ATOM 928 O O . GLU A 1 123 ? 0.704 19.543 -2.043 1.00 64.62 123 GLU A O 1
ATOM 933 N N . THR A 1 124 ? -0.894 18.450 -3.183 1.00 71.44 124 THR A N 1
ATOM 934 C CA . THR A 1 124 ? -0.207 17.153 -3.277 1.00 71.44 124 THR A CA 1
ATOM 935 C C . THR A 1 124 ? 1.115 17.254 -4.041 1.00 71.44 124 THR A C 1
ATOM 937 O O . THR A 1 124 ? 2.110 16.645 -3.653 1.00 71.44 124 THR A O 1
ATOM 940 N N . MET A 1 125 ? 1.165 18.047 -5.114 1.00 71.31 125 MET A N 1
ATOM 941 C CA . MET A 1 125 ? 2.389 18.207 -5.900 1.00 71.31 125 MET A CA 1
ATOM 942 C C . MET A 1 125 ? 3.419 19.074 -5.164 1.00 71.31 125 MET A C 1
ATOM 944 O O . MET A 1 125 ? 4.587 18.697 -5.080 1.00 71.31 125 MET A O 1
ATOM 948 N N . GLY A 1 126 ? 2.990 20.187 -4.557 1.00 73.56 126 GLY A N 1
ATOM 949 C CA . GLY A 1 126 ? 3.876 21.058 -3.776 1.00 73.56 126 GLY A CA 1
ATOM 950 C C . GLY A 1 126 ? 4.477 20.360 -2.550 1.00 73.56 126 GLY A C 1
ATOM 951 O O . GLY A 1 126 ? 5.674 20.481 -2.290 1.00 73.56 126 GLY A O 1
ATOM 952 N N . THR A 1 127 ? 3.676 19.571 -1.831 1.00 77.88 127 THR A N 1
ATOM 953 C CA . THR A 1 127 ? 4.142 18.775 -0.680 1.00 77.88 127 THR A CA 1
ATOM 954 C C . THR A 1 127 ? 5.110 17.670 -1.090 1.00 77.88 127 THR A C 1
ATOM 956 O O . THR A 1 127 ? 6.142 17.500 -0.440 1.00 77.88 127 THR A O 1
ATOM 959 N N . ALA A 1 128 ? 4.831 16.964 -2.188 1.00 75.25 128 ALA A N 1
ATOM 960 C CA . ALA A 1 128 ? 5.716 15.930 -2.707 1.00 75.25 128 ALA A CA 1
ATOM 961 C C . ALA A 1 128 ? 7.075 16.498 -3.151 1.00 75.25 128 ALA A C 1
ATOM 963 O O . ALA A 1 128 ? 8.120 15.937 -2.818 1.00 75.25 128 ALA A O 1
ATOM 964 N N . ILE A 1 129 ? 7.069 17.635 -3.855 1.00 75.12 129 ILE A N 1
ATOM 965 C CA . ILE A 1 129 ? 8.288 18.323 -4.294 1.00 75.12 129 ILE A CA 1
ATOM 966 C C . ILE A 1 129 ? 9.092 18.809 -3.083 1.00 75.12 129 ILE A C 1
ATOM 968 O O . ILE A 1 129 ? 10.285 18.521 -2.988 1.00 75.12 129 ILE A O 1
ATOM 972 N N . ALA A 1 130 ? 8.450 19.485 -2.125 1.00 78.56 130 ALA A N 1
ATOM 973 C CA . ALA A 1 130 ? 9.117 19.971 -0.917 1.00 78.56 130 ALA A CA 1
ATOM 974 C C . ALA A 1 130 ? 9.767 18.832 -0.114 1.00 78.56 130 ALA A C 1
ATOM 976 O O . ALA A 1 130 ? 10.904 18.967 0.336 1.00 78.56 130 ALA A O 1
ATOM 977 N N . ALA A 1 131 ? 9.084 17.691 0.010 1.00 76.50 131 ALA A N 1
ATOM 978 C CA . ALA A 1 131 ? 9.619 16.524 0.700 1.00 76.50 131 ALA A CA 1
ATOM 979 C C . ALA A 1 131 ? 10.831 15.908 -0.014 1.00 76.50 131 ALA A C 1
ATOM 981 O O . ALA A 1 131 ? 11.806 15.551 0.644 1.00 76.50 131 ALA A O 1
ATOM 982 N N . MET A 1 132 ? 10.804 15.815 -1.349 1.00 73.25 132 MET A N 1
ATOM 983 C CA . MET A 1 132 ? 11.960 15.351 -2.126 1.00 73.25 132 MET A CA 1
ATOM 984 C C . MET A 1 132 ? 13.163 16.291 -1.973 1.00 73.25 132 MET A C 1
ATOM 986 O O . MET A 1 132 ? 14.285 15.826 -1.772 1.00 73.25 132 MET A O 1
ATOM 990 N N . PHE A 1 133 ? 12.938 17.609 -2.000 1.00 76.31 133 PHE A N 1
ATOM 991 C CA . PHE A 1 133 ? 13.999 18.589 -1.755 1.00 76.31 133 PHE A CA 1
ATOM 992 C C . PHE A 1 133 ? 14.579 18.472 -0.346 1.00 76.31 133 PHE A C 1
ATOM 994 O O . PHE A 1 133 ? 15.798 18.486 -0.193 1.00 76.31 133 PHE A O 1
ATOM 1001 N N . GLN A 1 134 ? 13.734 18.327 0.676 1.00 75.00 134 GLN A N 1
ATOM 1002 C CA . GLN A 1 134 ? 14.189 18.193 2.058 1.00 75.00 134 GLN A CA 1
ATOM 1003 C C . GLN A 1 134 ? 15.001 16.906 2.269 1.00 75.00 134 GLN A C 1
ATOM 1005 O O . GLN A 1 134 ? 16.094 16.960 2.831 1.00 75.00 134 GLN A O 1
ATOM 1010 N N . ALA A 1 135 ? 14.527 15.778 1.735 1.00 68.56 135 ALA A N 1
ATOM 1011 C CA . ALA A 1 135 ? 15.220 14.493 1.814 1.00 68.56 135 ALA A CA 1
ATOM 1012 C C . ALA A 1 135 ? 16.616 14.524 1.169 1.00 68.56 135 ALA A C 1
ATOM 1014 O O . ALA A 1 135 ? 17.561 13.959 1.720 1.00 68.56 135 ALA A O 1
ATOM 1015 N N . ASN A 1 136 ? 16.762 15.218 0.034 1.00 68.25 136 ASN A N 1
ATOM 1016 C CA . ASN A 1 136 ? 18.057 15.391 -0.632 1.00 68.25 136 ASN A CA 1
ATOM 1017 C C . ASN A 1 136 ? 18.995 16.347 0.116 1.00 68.25 136 ASN A C 1
ATOM 1019 O O . ASN A 1 136 ? 20.211 16.190 0.040 1.00 68.25 136 ASN A O 1
ATOM 1023 N N . ARG A 1 137 ? 18.451 17.344 0.822 1.00 65.62 137 ARG A N 1
ATOM 1024 C CA . ARG A 1 137 ? 19.243 18.376 1.504 1.00 65.62 137 ARG A CA 1
ATOM 1025 C C . ARG A 1 137 ? 19.814 17.898 2.835 1.00 65.62 137 ARG A C 1
ATOM 1027 O O . ARG A 1 137 ? 20.917 18.287 3.199 1.00 65.62 137 ARG A O 1
ATOM 1034 N N . GLU A 1 138 ? 19.061 17.075 3.555 1.00 60.59 138 GLU A N 1
ATOM 1035 C CA . GLU A 1 138 ? 19.430 16.600 4.891 1.00 60.59 138 GLU A CA 1
ATOM 1036 C C . GLU A 1 138 ? 20.268 15.311 4.868 1.00 60.59 138 GLU A C 1
ATOM 1038 O O . GLU A 1 138 ? 20.813 14.925 5.899 1.00 60.59 138 GLU A O 1
ATOM 1043 N N . GLY A 1 139 ? 20.367 14.615 3.726 1.00 61.94 139 GLY A N 1
ATOM 1044 C CA . GLY A 1 139 ? 21.038 13.308 3.651 1.00 61.94 139 GLY A CA 1
ATOM 1045 C C . GLY A 1 139 ? 20.406 12.246 4.564 1.00 61.94 139 GLY A C 1
ATOM 1046 O O . GLY A 1 139 ? 21.010 11.208 4.828 1.00 61.94 139 GLY A O 1
ATOM 1047 N N . THR A 1 140 ? 19.192 12.502 5.060 1.00 63.53 140 THR A N 1
ATOM 1048 C CA . THR A 1 140 ? 18.478 11.698 6.061 1.00 63.53 140 THR A CA 1
ATOM 1049 C C . THR A 1 140 ? 18.006 10.354 5.518 1.00 63.53 140 THR A C 1
ATOM 1051 O O . THR A 1 140 ? 17.786 9.425 6.295 1.00 63.53 140 THR A O 1
ATOM 1054 N N . PHE A 1 141 ? 17.883 10.219 4.194 1.00 61.84 141 PHE A N 1
ATOM 1055 C CA . PHE A 1 141 ? 17.465 8.984 3.538 1.00 61.84 141 PHE A CA 1
ATOM 1056 C C . PHE A 1 141 ? 18.552 8.458 2.607 1.00 61.84 141 PHE A C 1
ATOM 1058 O O . PHE A 1 141 ? 19.028 9.141 1.703 1.00 61.84 141 PHE A O 1
ATOM 1065 N N . THR A 1 142 ? 18.903 7.189 2.784 1.00 65.31 142 THR A N 1
ATOM 1066 C CA . THR A 1 142 ? 19.753 6.475 1.828 1.00 65.31 142 THR A CA 1
ATOM 1067 C C . THR A 1 142 ? 18.990 6.221 0.517 1.00 65.31 142 THR A C 1
ATOM 1069 O O . THR A 1 142 ? 17.772 6.027 0.548 1.00 65.31 142 THR A O 1
ATOM 1072 N N . PRO A 1 143 ? 19.669 6.100 -0.641 1.00 65.06 143 PRO A N 1
ATOM 1073 C CA . PRO A 1 143 ? 19.021 5.793 -1.925 1.00 65.06 143 PRO A CA 1
ATOM 1074 C C . PRO A 1 143 ? 18.124 4.542 -1.884 1.00 65.06 143 PRO A C 1
ATOM 1076 O O . PRO A 1 143 ? 17.084 4.473 -2.539 1.00 65.06 143 PRO A O 1
ATOM 1079 N N . ARG A 1 144 ? 18.473 3.561 -1.038 1.00 63.25 144 ARG A N 1
ATOM 1080 C CA . ARG A 1 144 ? 17.662 2.356 -0.806 1.00 63.25 144 ARG A CA 1
ATOM 1081 C C . ARG A 1 144 ? 16.372 2.624 -0.030 1.00 63.25 144 ARG A C 1
ATOM 1083 O O . ARG A 1 144 ? 15.408 1.900 -0.226 1.00 63.25 144 ARG A O 1
ATOM 1090 N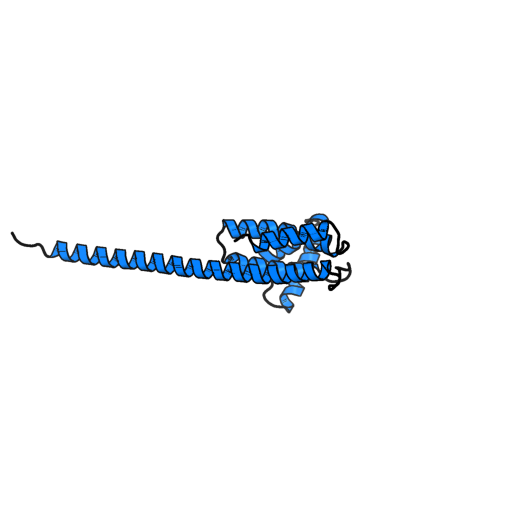 N . GLN A 1 145 ? 16.344 3.628 0.841 1.00 67.44 145 GLN A N 1
ATOM 1091 C CA . GLN A 1 145 ? 15.148 4.017 1.598 1.00 67.44 145 GLN A CA 1
ATOM 1092 C C . GLN A 1 145 ? 14.184 4.866 0.765 1.00 67.44 145 GLN A C 1
ATOM 1094 O O . GLN A 1 145 ? 12.989 4.886 1.053 1.00 67.44 145 GLN A O 1
ATOM 1099 N N . LEU A 1 146 ? 14.687 5.526 -0.280 1.00 68.38 146 LEU A N 1
ATOM 1100 C CA . LEU A 1 146 ? 13.877 6.267 -1.247 1.00 68.38 146 LEU A CA 1
ATOM 1101 C C . LEU A 1 146 ? 13.125 5.344 -2.213 1.00 68.38 146 LEU A C 1
ATOM 1103 O O . LEU A 1 146 ? 12.096 5.737 -2.750 1.00 68.38 146 LEU A O 1
ATOM 1107 N N . THR A 1 147 ? 13.628 4.123 -2.419 1.00 74.81 147 THR A N 1
ATOM 1108 C CA . THR A 1 147 ? 13.117 3.204 -3.441 1.00 74.81 147 THR A CA 1
ATOM 1109 C C . THR A 1 147 ? 12.281 2.086 -2.816 1.00 74.81 147 THR A C 1
ATOM 1111 O O . THR A 1 147 ? 12.804 1.231 -2.098 1.00 74.81 147 THR A O 1
ATOM 1114 N N . GLY A 1 148 ? 10.977 2.063 -3.099 1.00 83.44 148 GLY A N 1
ATOM 1115 C CA . GLY A 1 148 ? 10.080 0.987 -2.668 1.00 83.44 148 GLY A CA 1
ATOM 1116 C C . GLY A 1 148 ? 10.100 -0.243 -3.584 1.00 83.44 148 GLY A C 1
ATOM 1117 O O . GLY A 1 148 ? 10.612 -0.201 -4.704 1.00 83.44 148 GLY A O 1
ATOM 1118 N N . LEU A 1 149 ? 9.484 -1.355 -3.149 1.00 85.06 149 LEU A N 1
ATOM 1119 C CA . LEU A 1 149 ? 9.305 -2.537 -4.009 1.00 85.06 149 LEU A CA 1
ATOM 1120 C C . LEU A 1 149 ? 8.533 -2.214 -5.301 1.00 85.06 149 LEU A C 1
ATOM 1122 O O . LEU A 1 149 ? 8.793 -2.855 -6.315 1.00 85.06 149 LEU A O 1
ATOM 1126 N N . LEU A 1 150 ? 7.606 -1.251 -5.270 1.00 84.06 150 LEU A N 1
ATOM 1127 C CA . LEU A 1 150 ? 6.882 -0.780 -6.455 1.00 84.06 150 LEU A CA 1
ATOM 1128 C C . LEU A 1 150 ? 7.840 -0.244 -7.523 1.00 84.06 150 LEU A C 1
ATOM 1130 O O . LEU A 1 150 ? 7.748 -0.642 -8.680 1.00 84.06 150 LEU A O 1
ATOM 1134 N N . ASP A 1 151 ? 8.795 0.594 -7.123 1.00 82.44 151 ASP A N 1
ATOM 1135 C CA . ASP A 1 151 ? 9.762 1.186 -8.048 1.00 82.44 151 ASP A CA 1
ATOM 1136 C C . ASP A 1 151 ? 10.754 0.153 -8.574 1.00 82.44 151 ASP A C 1
ATOM 1138 O O . ASP A 1 151 ? 11.091 0.180 -9.751 1.00 82.44 151 ASP A O 1
ATOM 1142 N N . ILE A 1 152 ? 11.196 -0.779 -7.726 1.00 83.69 152 ILE A N 1
ATOM 1143 C CA . ILE A 1 152 ? 12.105 -1.856 -8.143 1.00 83.69 152 ILE A CA 1
ATOM 1144 C C . ILE A 1 152 ? 11.400 -2.782 -9.139 1.00 83.69 152 ILE A C 1
ATOM 1146 O O . ILE A 1 152 ? 11.923 -3.079 -10.206 1.00 83.69 152 ILE A O 1
ATOM 1150 N N . ALA A 1 153 ? 10.195 -3.241 -8.804 1.00 82.00 153 ALA A N 1
ATOM 1151 C CA . ALA A 1 153 ? 9.505 -4.249 -9.594 1.00 82.00 153 ALA A CA 1
ATOM 1152 C C . ALA A 1 153 ? 8.971 -3.714 -10.925 1.00 82.00 153 ALA A C 1
ATOM 1154 O O . ALA A 1 153 ? 8.956 -4.463 -11.892 1.00 82.00 1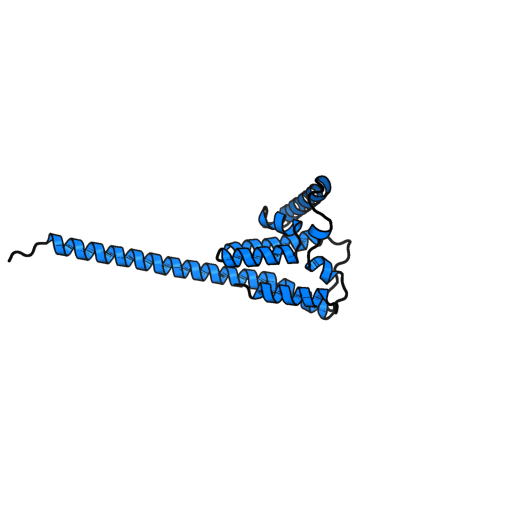53 ALA A O 1
ATOM 1155 N N . LEU A 1 154 ? 8.535 -2.455 -10.990 1.00 81.00 154 LEU A N 1
ATOM 1156 C CA . LEU A 1 154 ? 8.010 -1.878 -12.230 1.00 81.00 154 LEU A CA 1
ATOM 1157 C C . LEU A 1 154 ? 9.105 -1.326 -13.159 1.00 81.00 154 LEU A C 1
ATOM 1159 O O . LEU A 1 154 ? 8.798 -0.971 -14.293 1.00 81.00 154 LEU A O 1
ATOM 1163 N N . LYS A 1 155 ? 10.362 -1.267 -12.696 1.00 81.88 155 LYS A N 1
ATOM 1164 C CA . LYS A 1 155 ? 11.551 -1.049 -13.541 1.00 81.88 155 LYS A CA 1
ATOM 1165 C C . LYS A 1 155 ? 12.085 -2.351 -14.144 1.00 81.88 155 LYS A C 1
ATOM 1167 O O . LYS A 1 155 ? 12.711 -2.328 -15.196 1.00 81.88 155 LYS A O 1
ATOM 1172 N N . ASP A 1 156 ? 11.850 -3.476 -13.473 1.00 82.94 156 ASP A N 1
ATOM 1173 C CA . ASP A 1 156 ? 12.227 -4.794 -13.975 1.00 82.94 156 ASP A CA 1
ATOM 1174 C C . ASP A 1 156 ? 11.278 -5.270 -15.086 1.00 82.94 156 ASP A C 1
ATOM 1176 O O . ASP A 1 156 ? 10.130 -4.832 -15.196 1.00 82.94 156 ASP A O 1
ATOM 1180 N N . GLU A 1 157 ? 11.725 -6.263 -15.859 1.00 82.62 157 GLU A N 1
ATOM 1181 C CA . GLU A 1 157 ? 10.895 -6.923 -16.866 1.00 82.62 157 GLU A CA 1
ATOM 1182 C C . GLU A 1 157 ? 9.563 -7.442 -16.278 1.00 82.62 157 GLU A C 1
ATOM 1184 O O . GLU A 1 157 ? 9.541 -7.979 -15.158 1.00 82.62 157 GLU A O 1
ATOM 1189 N N . PRO A 1 158 ? 8.459 -7.418 -17.051 1.00 81.50 158 PRO A N 1
ATOM 1190 C CA . PRO A 1 158 ? 7.133 -7.865 -16.607 1.00 81.50 158 PRO A CA 1
ATOM 1191 C C . PRO A 1 158 ? 7.089 -9.264 -15.975 1.00 81.50 158 PRO A C 1
ATOM 1193 O O . PRO A 1 158 ? 6.287 -9.544 -15.080 1.00 81.50 158 PRO A O 1
ATOM 1196 N N . LYS A 1 159 ? 7.958 -10.179 -16.424 1.00 85.00 159 LYS A N 1
ATOM 1197 C CA . LYS A 1 159 ? 8.008 -11.577 -15.955 1.00 85.00 159 LYS A CA 1
ATOM 1198 C C . LYS A 1 159 ? 9.027 -11.819 -14.833 1.00 85.00 159 LYS A C 1
ATOM 1200 O O . LYS A 1 159 ? 9.168 -12.964 -14.382 1.00 85.00 159 LYS A O 1
ATOM 1205 N N . SER A 1 160 ? 9.692 -10.770 -14.351 1.00 86.62 160 SER A N 1
ATOM 1206 C CA . SER A 1 160 ? 10.736 -10.835 -13.326 1.00 86.62 160 SER A CA 1
ATOM 1207 C C . SER A 1 160 ? 10.243 -11.396 -11.983 1.00 86.62 160 SER A C 1
ATOM 1209 O O . SER A 1 160 ? 9.051 -11.419 -11.646 1.00 86.62 160 SER A O 1
ATOM 1211 N N . LYS A 1 161 ? 11.194 -11.859 -11.159 1.00 89.75 161 LYS A N 1
ATOM 1212 C CA . LYS A 1 161 ? 10.908 -12.304 -9.782 1.00 89.75 161 LYS A CA 1
ATOM 1213 C C . LYS A 1 161 ? 10.379 -11.150 -8.916 1.00 89.75 161 LYS A C 1
ATOM 1215 O O . LYS A 1 161 ? 9.557 -11.398 -8.030 1.00 89.75 161 LYS A O 1
ATOM 1220 N N . SER A 1 162 ? 10.803 -9.917 -9.189 1.00 85.12 162 SER A N 1
ATOM 1221 C CA . SER A 1 162 ? 10.397 -8.705 -8.472 1.00 85.12 162 SER A CA 1
ATOM 1222 C C . SER A 1 162 ? 8.915 -8.389 -8.676 1.00 85.12 162 SER A C 1
ATOM 1224 O O . SER A 1 162 ? 8.201 -8.230 -7.686 1.00 85.12 162 SER A O 1
ATOM 1226 N N . VAL A 1 163 ? 8.409 -8.434 -9.917 1.00 83.31 163 VAL A N 1
ATOM 1227 C CA . VAL A 1 163 ? 6.975 -8.243 -10.227 1.00 83.31 163 VAL A CA 1
ATOM 1228 C C . VAL A 1 163 ? 6.113 -9.320 -9.565 1.00 83.31 163 VAL A C 1
ATOM 1230 O O . VAL A 1 163 ? 5.103 -9.023 -8.922 1.00 83.31 163 VAL A O 1
ATOM 1233 N N . LYS A 1 164 ? 6.545 -10.589 -9.611 1.00 87.06 164 LYS A N 1
ATOM 1234 C CA . LYS A 1 164 ? 5.850 -11.686 -8.908 1.00 87.06 164 LYS A CA 1
ATOM 1235 C C . LYS A 1 164 ? 5.805 -11.456 -7.392 1.00 87.06 164 LYS A C 1
ATOM 1237 O O . LYS A 1 164 ? 4.783 -11.723 -6.752 1.00 87.06 164 LYS A O 1
ATOM 1242 N N . LYS A 1 165 ? 6.901 -10.958 -6.807 1.00 89.88 165 LYS A N 1
ATOM 1243 C CA . LYS A 1 165 ? 6.983 -10.617 -5.380 1.00 89.88 165 LYS A CA 1
ATOM 1244 C C . LYS A 1 165 ? 6.062 -9.445 -5.038 1.00 89.88 165 LYS A C 1
ATOM 1246 O O . LYS A 1 165 ? 5.335 -9.547 -4.051 1.00 89.88 165 LYS A O 1
ATOM 1251 N N . LEU A 1 166 ? 6.041 -8.398 -5.862 1.00 86.75 166 LEU A N 1
ATOM 1252 C CA . LEU A 1 166 ? 5.150 -7.247 -5.721 1.00 86.75 166 LEU A CA 1
ATOM 1253 C C . LEU A 1 166 ? 3.682 -7.684 -5.722 1.00 86.75 166 LEU A C 1
ATOM 1255 O O . LEU A 1 166 ? 2.969 -7.430 -4.752 1.00 86.75 166 LEU A O 1
ATOM 1259 N N . ARG A 1 167 ? 3.261 -8.457 -6.729 1.00 87.38 167 ARG A N 1
ATOM 1260 C CA . ARG A 1 167 ? 1.903 -9.017 -6.812 1.00 87.38 167 ARG A CA 1
ATOM 1261 C C . ARG A 1 167 ? 1.529 -9.816 -5.564 1.00 87.38 167 ARG A C 1
ATOM 1263 O O . ARG A 1 167 ? 0.421 -9.687 -5.043 1.00 87.38 167 ARG A O 1
ATOM 1270 N N . ARG A 1 168 ? 2.445 -10.645 -5.046 1.00 89.38 168 ARG A N 1
ATOM 1271 C CA . ARG A 1 168 ? 2.212 -11.418 -3.814 1.00 89.38 168 ARG A CA 1
ATOM 1272 C C . ARG A 1 168 ? 2.025 -10.510 -2.599 1.00 89.38 168 ARG A C 1
ATOM 1274 O O . ARG A 1 168 ? 1.181 -10.817 -1.759 1.00 89.38 168 ARG A O 1
ATOM 1281 N N . GLN A 1 169 ? 2.804 -9.436 -2.485 1.00 87.88 169 GLN A N 1
ATOM 1282 C CA . GLN A 1 169 ? 2.696 -8.496 -1.368 1.00 87.88 169 GLN A CA 1
ATOM 1283 C C . GLN A 1 169 ? 1.424 -7.652 -1.451 1.00 87.88 169 GLN A C 1
ATOM 1285 O O . GLN A 1 169 ? 0.730 -7.547 -0.445 1.00 87.88 169 GLN A O 1
ATOM 1290 N N . LEU A 1 170 ? 1.051 -7.164 -2.636 1.00 85.31 170 LEU A N 1
ATOM 1291 C CA . LEU A 1 170 ? -0.218 -6.464 -2.853 1.00 85.31 170 LEU A CA 1
ATOM 1292 C C . LEU A 1 170 ? -1.416 -7.365 -2.542 1.00 85.31 170 LEU A C 1
ATOM 1294 O O . LEU A 1 170 ? -2.290 -6.970 -1.786 1.00 85.31 170 LEU A O 1
ATOM 1298 N N . ARG A 1 171 ? -1.408 -8.630 -2.984 1.00 86.44 171 ARG A N 1
ATOM 1299 C CA . ARG A 1 171 ? -2.468 -9.601 -2.646 1.00 86.44 171 ARG A CA 1
ATOM 1300 C C . ARG A 1 171 ? -2.533 -9.948 -1.154 1.00 86.44 171 ARG A C 1
ATOM 1302 O O . ARG A 1 171 ? -3.565 -10.379 -0.652 1.00 86.44 171 ARG A O 1
ATOM 1309 N N . ARG A 1 172 ? -1.412 -9.851 -0.435 1.00 84.44 172 ARG A N 1
ATOM 1310 C CA . ARG A 1 172 ? -1.385 -10.024 1.025 1.00 84.44 172 ARG A CA 1
ATOM 1311 C C . ARG A 1 172 ? -1.908 -8.787 1.729 1.00 84.44 172 ARG A C 1
ATOM 1313 O O . ARG A 1 172 ? -2.613 -8.939 2.723 1.00 84.44 172 ARG A O 1
ATOM 1320 N N . LEU A 1 173 ? -1.535 -7.604 1.243 1.00 81.44 173 LEU A N 1
ATOM 1321 C CA . LEU A 1 173 ? -2.049 -6.333 1.726 1.00 81.44 173 LEU A CA 1
ATOM 1322 C C . LEU A 1 173 ? -3.561 -6.289 1.531 1.00 81.44 173 LEU A C 1
ATOM 1324 O O . LEU A 1 173 ? -4.257 -6.031 2.499 1.00 81.44 173 LEU A O 1
ATOM 1328 N N . SER A 1 174 ? -4.044 -6.734 0.366 1.00 78.88 174 SER A N 1
ATOM 1329 C CA . SER A 1 174 ? -5.459 -6.860 0.006 1.00 78.88 174 SER A CA 1
ATOM 1330 C C . SER A 1 174 ? -6.252 -7.898 0.825 1.00 78.88 174 SER A C 1
ATOM 1332 O O . SER A 1 174 ? -7.366 -8.263 0.462 1.00 78.88 174 SER A O 1
ATOM 1334 N N . LYS A 1 175 ? -5.636 -8.510 1.837 1.00 79.06 175 LYS A N 1
ATOM 1335 C CA . LYS A 1 175 ? -6.237 -9.538 2.698 1.00 79.06 175 LYS A CA 1
ATOM 1336 C C . LYS A 1 175 ? -5.883 -9.339 4.170 1.00 79.06 175 LYS A C 1
ATOM 1338 O O . LYS A 1 175 ? -6.255 -10.160 5.003 1.00 79.06 175 LYS A O 1
ATOM 1343 N N . SER A 1 176 ? -5.095 -8.315 4.507 1.00 66.31 176 SER A N 1
ATOM 1344 C CA . SER A 1 176 ? -4.717 -8.032 5.894 1.00 66.31 176 SER A CA 1
ATOM 1345 C C . SER A 1 176 ? -5.721 -7.111 6.553 1.00 66.31 176 SER A C 1
ATOM 1347 O O . SER A 1 176 ? -5.423 -5.942 6.781 1.00 66.31 176 SER A O 1
ATOM 1349 N N . TRP A 1 177 ? -6.887 -7.653 6.880 1.00 60.81 177 TRP A N 1
ATOM 1350 C CA . TRP A 1 177 ? -7.936 -6.938 7.595 1.00 60.81 177 TRP A CA 1
ATOM 1351 C C . TRP A 1 177 ? -8.648 -7.806 8.616 1.00 60.81 177 TRP A C 1
ATOM 1353 O O . TRP A 1 177 ? -8.638 -9.047 8.480 1.00 60.81 177 TRP A O 1
#

Foldseek 3Di:
DDDDVVVVVVVVVVVVVVVVVVVCVVVVVVVLVVLQVQLLVQLLVLLVVVLVQLVCQLVVNHAFDDPPDPVLLVLLQSLLSNLVSLVSHDPVLSVVLLVLSCQASFPQSNVLSNVPRDDDDPVSVVSSVVSVVVCVVVVPDDPRRRDHLNNVLSNDHSNDPSSVVSSVSSVVSSVSD

Secondary structure (DSSP, 8-state):
----HHHHHHHHHHHHHHHHHHHHHHHHHHHHHHHHHHHHHHHHHHHHHHHHHHHHHHTT-S----TTS-HHHHHHHHHHHHHHHHTTS-HHHHHHHHHHHHHHH-HHHHHHHHHS---SHHHHHHHHHHHHHHHHHH--S-HHHH--HHHHHHHS-TTSHHHHHHHHHHHHHTT--

pLDDT: mean 73.41, std 14.79, range [39.59, 89.94]

Organism: Lentzea aerocolonigenes (NCBI:txid68170)